Protein AF-A0A7L2UBG6-F1 (afdb_monomer)

Structure (mmCIF, N/CA/C/O backbone):
data_AF-A0A7L2UBG6-F1
#
_entry.id   AF-A0A7L2UBG6-F1
#
loop_
_atom_site.group_PDB
_atom_site.id
_atom_site.type_symbol
_atom_site.label_atom_id
_atom_site.label_alt_id
_atom_site.label_comp_id
_atom_site.label_asym_id
_atom_site.label_entity_id
_atom_site.label_seq_id
_atom_site.pdbx_PDB_ins_code
_atom_site.Cartn_x
_atom_site.Cartn_y
_atom_site.Cartn_z
_atom_site.occupancy
_atom_site.B_iso_or_equiv
_atom_site.auth_seq_id
_atom_site.auth_comp_id
_atom_site.auth_asym_id
_atom_site.auth_atom_id
_atom_site.pdbx_PDB_model_num
ATOM 1 N N . MET A 1 1 ? -64.819 19.715 76.960 1.00 41.53 1 MET A N 1
ATOM 2 C CA . MET A 1 1 ? -65.049 19.051 75.660 1.00 41.53 1 MET A CA 1
ATOM 3 C C . MET A 1 1 ? -64.808 20.061 74.551 1.00 41.53 1 MET A C 1
ATOM 5 O O . MET A 1 1 ? -65.674 20.875 74.266 1.00 41.53 1 MET A O 1
ATOM 9 N N . ARG A 1 2 ? -63.586 20.092 74.018 1.00 41.94 2 ARG A N 1
ATOM 10 C CA . ARG A 1 2 ? -63.195 20.909 72.866 1.00 41.94 2 ARG A CA 1
ATOM 11 C C . ARG A 1 2 ? -62.170 20.093 72.094 1.00 41.94 2 ARG A C 1
ATOM 13 O O . ARG A 1 2 ? -61.032 20.042 72.524 1.00 41.94 2 ARG A O 1
ATOM 20 N N . ASP A 1 3 ? -62.605 19.491 70.995 1.00 39.69 3 ASP A N 1
ATOM 21 C CA . ASP A 1 3 ? -61.743 18.956 69.944 1.00 39.69 3 ASP A CA 1
ATOM 22 C C . ASP A 1 3 ? -62.464 19.179 68.611 1.00 39.69 3 ASP A C 1
ATOM 24 O O . ASP A 1 3 ? -63.389 18.458 68.251 1.00 39.69 3 ASP A O 1
ATOM 28 N N . ASN A 1 4 ? -62.070 20.238 67.904 1.00 41.00 4 ASN A N 1
ATOM 29 C CA . ASN A 1 4 ? -62.380 20.440 66.494 1.00 41.00 4 ASN A CA 1
ATOM 30 C C . ASN A 1 4 ? -61.043 20.357 65.757 1.00 41.00 4 ASN A C 1
ATOM 32 O O . ASN A 1 4 ? -60.275 21.319 65.759 1.00 41.00 4 ASN A O 1
ATOM 36 N N . LYS A 1 5 ? -60.722 19.179 65.212 1.00 41.84 5 LYS A N 1
ATOM 37 C CA . LYS A 1 5 ? -59.504 18.970 64.428 1.00 41.84 5 LYS A CA 1
ATOM 38 C C . LYS A 1 5 ? -59.876 18.947 62.953 1.00 41.84 5 LYS A C 1
ATOM 40 O O . LYS A 1 5 ? -60.478 18.006 62.450 1.00 41.84 5 LYS A O 1
ATOM 45 N N . SER A 1 6 ? -59.509 20.040 62.307 1.00 47.31 6 SER A N 1
ATOM 46 C CA . SER A 1 6 ? -59.709 20.388 60.911 1.00 47.31 6 SER A CA 1
ATOM 47 C C . SER A 1 6 ? -59.310 19.261 59.957 1.00 47.31 6 SER A C 1
ATOM 49 O O . SER A 1 6 ? -58.148 18.856 59.889 1.00 47.31 6 SER A O 1
ATOM 51 N N . THR A 1 7 ? -60.271 18.797 59.167 1.00 48.53 7 THR A N 1
ATOM 52 C CA . THR A 1 7 ? -60.026 18.095 57.909 1.00 48.53 7 THR A CA 1
ATOM 53 C C . THR A 1 7 ? -59.619 19.111 56.847 1.00 48.53 7 THR A C 1
ATOM 55 O O . THR A 1 7 ? -60.447 19.880 56.367 1.00 48.53 7 THR A O 1
ATOM 58 N N . SER A 1 8 ? -58.352 19.096 56.449 1.00 45.66 8 SER A N 1
ATOM 59 C CA . SER A 1 8 ? -57.894 19.720 55.204 1.00 45.66 8 SER A CA 1
ATOM 60 C C . SER A 1 8 ? -56.760 18.877 54.624 1.00 45.66 8 SER A C 1
ATOM 62 O O . SER A 1 8 ? -55.576 19.176 54.786 1.00 45.66 8 SER A O 1
ATOM 64 N N . SER A 1 9 ? -57.137 17.760 53.996 1.00 52.81 9 SER A N 1
ATOM 65 C CA . SER A 1 9 ? -56.239 16.977 53.149 1.00 52.81 9 SER A CA 1
ATOM 66 C C . SER A 1 9 ? -56.090 17.704 51.816 1.00 52.81 9 SER A C 1
ATOM 68 O O . SER A 1 9 ? -56.876 17.501 50.896 1.00 52.81 9 SER A O 1
ATOM 70 N N . SER A 1 10 ? -55.085 18.570 51.732 1.00 54.03 10 SER A N 1
ATOM 71 C CA . SER A 1 10 ? -54.696 19.242 50.492 1.00 54.03 10 SER A CA 1
ATOM 72 C C . SER A 1 10 ? -53.196 19.066 50.291 1.00 54.03 10 SER A C 1
ATOM 74 O O . SER A 1 10 ? -52.416 20.002 50.439 1.00 54.03 10 SER A O 1
ATOM 76 N N . ARG A 1 11 ? -52.758 17.838 49.988 1.00 49.50 11 ARG A N 1
ATOM 77 C CA . ARG A 1 11 ? -51.433 17.621 49.393 1.00 49.50 11 ARG A CA 1
ATOM 78 C C . ARG A 1 11 ? -51.590 17.748 47.883 1.00 49.50 11 ARG A C 1
ATOM 80 O O . ARG A 1 11 ? -51.964 16.793 47.214 1.00 49.50 11 ARG A O 1
ATOM 87 N N . ALA A 1 12 ? -51.352 18.953 47.375 1.00 50.31 12 ALA A N 1
ATOM 88 C CA . ALA A 1 12 ? -51.225 19.203 45.949 1.00 50.31 12 ALA A CA 1
ATOM 89 C C . ALA A 1 12 ? -50.076 18.344 45.396 1.00 50.31 12 ALA A C 1
ATOM 91 O O . ALA A 1 12 ? -48.918 18.532 45.766 1.00 50.31 12 ALA A O 1
ATOM 92 N N . SER A 1 13 ? -50.393 17.375 44.540 1.00 51.59 13 SER A N 1
ATOM 93 C CA . SER A 1 13 ? -49.392 16.691 43.729 1.00 51.59 13 SER A CA 1
ATOM 94 C C . SER A 1 13 ? -49.018 17.614 42.574 1.00 51.59 13 SER A C 1
ATOM 96 O O . SER A 1 13 ? -49.783 17.761 41.620 1.00 51.59 13 SER A O 1
ATOM 98 N N . SER A 1 14 ? -47.864 18.267 42.664 1.00 52.56 14 SER A N 1
ATOM 99 C CA . SER A 1 14 ? -47.286 18.991 41.533 1.00 52.56 14 SER A CA 1
ATOM 100 C C . SER A 1 14 ? -47.080 18.009 40.371 1.00 52.56 14 SER A C 1
ATOM 102 O O . SER 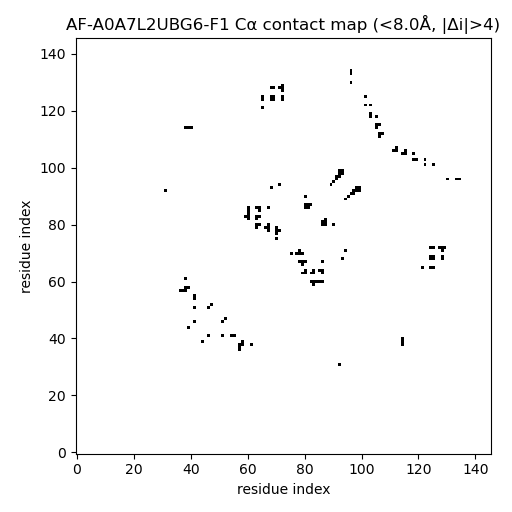A 1 14 ? -46.507 16.939 40.602 1.00 52.56 14 SER A O 1
ATOM 104 N N . PRO A 1 15 ? -47.509 18.316 39.134 1.00 47.28 15 PRO A N 1
ATOM 105 C CA . PRO A 1 15 ? -47.163 17.482 37.995 1.00 47.28 15 PRO A CA 1
ATOM 106 C C . PRO A 1 15 ? -45.645 17.544 37.802 1.00 47.28 15 PRO A C 1
ATOM 108 O O . PRO A 1 15 ? -45.078 18.606 37.550 1.00 47.28 15 PRO A O 1
ATOM 111 N N . VAL A 1 16 ? -44.976 16.401 37.949 1.00 52.69 16 VAL A N 1
ATOM 112 C CA . VAL A 1 16 ? -43.579 16.251 37.544 1.00 52.69 16 VAL A CA 1
ATOM 113 C C . VAL A 1 16 ? -43.559 16.354 36.021 1.00 52.69 16 VAL A C 1
ATOM 115 O O . VAL A 1 16 ? -43.944 15.416 35.325 1.00 52.69 16 VAL A O 1
ATOM 118 N N . GLN A 1 17 ? -43.146 17.505 35.494 1.00 50.03 17 GLN A N 1
ATOM 119 C CA . GLN A 1 17 ? -42.803 17.635 34.083 1.00 50.03 17 GLN A CA 1
ATOM 120 C C . GLN A 1 17 ? -41.519 16.836 33.841 1.00 50.03 17 GLN A C 1
ATOM 122 O O . GLN A 1 17 ? -40.413 17.298 34.117 1.00 50.03 17 GLN A O 1
ATOM 127 N N . LEU A 1 18 ? -41.671 15.597 33.369 1.00 50.12 18 LEU A N 1
ATOM 128 C CA . LEU A 1 18 ? -40.570 14.831 32.802 1.00 50.12 18 LEU A CA 1
ATOM 129 C C . LEU A 1 18 ? -40.253 15.443 31.430 1.00 50.12 18 LEU A C 1
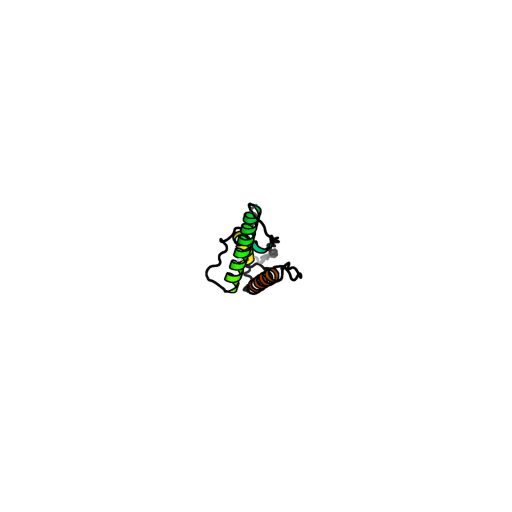ATOM 131 O O . LEU A 1 18 ? -40.799 15.030 30.408 1.00 50.12 18 LEU A O 1
ATOM 135 N N . GLU A 1 19 ? -39.384 16.450 31.393 1.00 54.12 19 GLU A N 1
ATOM 136 C CA . GLU A 1 19 ? -38.732 16.822 30.141 1.00 54.12 19 GLU A CA 1
ATOM 137 C C . GLU A 1 19 ? -37.754 15.704 29.773 1.00 54.12 19 GLU A C 1
ATOM 139 O O . GLU A 1 19 ? -36.604 15.663 30.220 1.00 54.12 19 GLU A O 1
ATOM 144 N N . ALA A 1 20 ? -38.229 14.750 28.973 1.00 58.41 20 ALA A N 1
ATOM 145 C CA . ALA A 1 20 ? -37.369 13.803 28.289 1.00 58.41 20 ALA A CA 1
ATOM 146 C C . ALA A 1 20 ? -36.514 14.589 27.286 1.00 58.41 20 ALA A C 1
ATOM 148 O O . ALA A 1 20 ? -36.884 14.789 26.133 1.00 58.41 20 ALA A O 1
ATOM 149 N N . THR A 1 21 ? -35.359 15.067 27.740 1.00 58.91 21 THR A N 1
ATOM 150 C CA . THR A 1 21 ? -34.324 15.582 26.850 1.00 58.91 21 THR A CA 1
ATOM 151 C C . THR A 1 21 ? -33.779 14.385 26.082 1.00 58.91 21 THR A C 1
ATOM 153 O O . THR A 1 21 ? -32.917 13.651 26.574 1.00 58.91 21 THR A O 1
ATOM 156 N N . GLU A 1 22 ? -34.314 14.140 24.885 1.00 64.06 22 GLU A N 1
ATOM 157 C CA . GLU A 1 22 ? -33.744 13.167 23.961 1.00 64.06 22 GLU A CA 1
ATOM 158 C C . GLU A 1 22 ? -32.296 13.575 23.671 1.00 64.06 22 GLU A C 1
ATOM 160 O O . GLU A 1 22 ? -32.008 14.503 22.913 1.00 64.06 22 GLU A O 1
ATOM 165 N N . LYS A 1 23 ? -31.346 12.903 24.329 1.00 66.69 23 LYS A N 1
ATOM 166 C CA . LYS A 1 23 ? -29.924 13.077 24.045 1.00 66.69 23 LYS A CA 1
ATOM 167 C C . LYS A 1 23 ? -29.675 12.555 22.635 1.00 66.69 23 LYS A C 1
ATOM 169 O O . LYS A 1 23 ? -29.521 11.348 22.438 1.00 66.69 23 LYS A O 1
ATOM 174 N N . LEU A 1 24 ? -29.620 13.465 21.664 1.00 71.75 24 LEU A N 1
ATOM 175 C CA . LEU A 1 24 ? -29.213 13.160 20.297 1.00 71.75 24 LEU A CA 1
ATOM 176 C C . LEU A 1 24 ? -27.868 12.424 20.336 1.00 71.75 24 LEU A C 1
ATOM 178 O O . LEU A 1 24 ? -26.856 12.952 20.806 1.00 71.75 24 LEU A O 1
ATOM 182 N N . LYS A 1 25 ? -27.855 11.173 19.865 1.00 78.31 25 LYS A N 1
ATOM 183 C CA . LYS A 1 25 ? -26.621 10.394 19.738 1.00 78.31 25 LYS A CA 1
ATOM 184 C C . LYS A 1 25 ? -25.741 11.043 18.676 1.00 78.31 25 LYS A C 1
ATOM 186 O O . LYS A 1 25 ? -26.017 10.938 17.485 1.00 78.31 25 LYS A O 1
ATOM 191 N N . GLN A 1 26 ? -24.656 11.677 19.106 1.00 79.44 26 GLN A N 1
ATOM 192 C CA . GLN A 1 26 ? -23.650 12.202 18.192 1.00 79.44 26 GLN A CA 1
ATOM 193 C C . GLN A 1 26 ? -22.794 11.052 17.646 1.00 79.44 26 GLN A C 1
ATOM 195 O O . GLN A 1 26 ? -22.114 10.356 18.401 1.00 79.44 26 GLN A O 1
ATOM 200 N N . VAL A 1 27 ? -22.806 10.866 16.327 1.00 83.38 27 VAL A N 1
ATOM 201 C CA . VAL A 1 27 ? -21.939 9.910 15.626 1.00 83.38 27 VAL A CA 1
ATOM 202 C C . VAL A 1 27 ? -20.783 10.677 14.988 1.00 83.38 27 VAL A C 1
ATOM 204 O O . VAL A 1 27 ? -21.001 11.669 14.298 1.00 83.38 27 VAL A O 1
ATOM 207 N N . LYS A 1 28 ? -19.546 10.224 15.218 1.00 84.12 28 LYS A N 1
ATOM 208 C CA . LYS A 1 28 ? -18.347 10.732 14.536 1.00 84.12 28 LYS A CA 1
ATOM 209 C C . LYS A 1 28 ? -17.822 9.660 13.588 1.00 84.12 28 LYS A C 1
ATOM 211 O O . LYS A 1 28 ? -17.592 8.531 14.012 1.00 84.12 28 LYS A O 1
ATOM 216 N N . THR A 1 29 ? -17.607 10.020 12.329 1.00 85.50 29 THR A N 1
ATOM 217 C CA . THR A 1 29 ? -17.059 9.136 11.291 1.00 85.50 29 THR A CA 1
ATOM 218 C C . THR A 1 29 ? -15.818 9.760 10.668 1.00 85.50 29 THR A C 1
ATOM 220 O O . THR A 1 29 ? -15.757 10.978 10.511 1.00 85.50 29 THR A O 1
ATOM 223 N N . ARG A 1 30 ? -14.842 8.932 10.278 1.00 87.25 30 ARG A N 1
ATOM 224 C CA . ARG A 1 30 ? -13.654 9.368 9.533 1.00 87.25 30 ARG A CA 1
ATOM 225 C C . ARG A 1 30 ? -13.623 8.676 8.175 1.00 87.25 30 ARG A C 1
ATOM 227 O O . ARG A 1 30 ? -13.617 7.451 8.120 1.00 87.25 30 ARG A O 1
ATOM 234 N N . LEU A 1 31 ? -13.579 9.467 7.108 1.00 91.88 31 LEU A N 1
ATOM 235 C CA . LEU A 1 31 ? -13.282 9.005 5.755 1.00 91.88 31 LEU A CA 1
ATOM 236 C C . LEU A 1 31 ? -11.851 9.425 5.420 1.00 91.88 31 LEU A C 1
ATOM 238 O O . LEU A 1 31 ? -11.488 10.579 5.631 1.00 91.88 31 LEU A O 1
ATOM 242 N N . GLN A 1 32 ? -11.043 8.492 4.926 1.00 92.38 32 GLN A N 1
ATOM 243 C CA . GLN A 1 32 ? -9.724 8.794 4.383 1.00 92.38 32 GLN A CA 1
ATOM 244 C C . GLN A 1 32 ? -9.719 8.440 2.903 1.00 92.38 32 GLN A C 1
ATOM 246 O O . GLN A 1 32 ? -9.988 7.296 2.543 1.00 92.38 32 GLN A O 1
ATOM 251 N N . LEU A 1 33 ? -9.424 9.436 2.075 1.00 94.69 33 LEU A N 1
ATOM 252 C CA . LEU A 1 33 ? -9.175 9.277 0.650 1.00 94.69 33 LEU A CA 1
ATOM 253 C C . LEU A 1 33 ? -7.673 9.435 0.452 1.00 94.69 33 LEU A C 1
ATOM 255 O O . LEU A 1 33 ? -7.099 10.435 0.882 1.00 94.69 33 LEU A O 1
ATOM 259 N N . VAL A 1 34 ? -7.041 8.412 -0.107 1.00 94.50 34 VAL A N 1
ATOM 260 C CA . VAL A 1 34 ? -5.588 8.332 -0.241 1.00 94.50 34 VAL A CA 1
ATOM 261 C C . VAL A 1 34 ? -5.286 8.059 -1.700 1.00 94.50 34 VAL A C 1
ATOM 263 O O . VAL A 1 34 ? -5.778 7.071 -2.240 1.00 94.50 34 VAL A O 1
ATOM 266 N N . ASP A 1 35 ? -4.488 8.931 -2.302 1.00 95.31 35 ASP A N 1
ATOM 267 C CA . ASP A 1 35 ? -3.895 8.696 -3.612 1.00 95.31 35 ASP A CA 1
ATOM 268 C C . ASP A 1 35 ? -2.490 8.114 -3.431 1.00 95.31 35 ASP A C 1
ATOM 270 O O . ASP A 1 35 ? -1.756 8.515 -2.520 1.00 95.31 35 ASP A O 1
ATOM 274 N N . LEU A 1 36 ? -2.144 7.127 -4.251 1.00 94.62 36 LEU A N 1
ATOM 275 C CA . LEU A 1 36 ? -0.876 6.410 -4.173 1.00 94.62 36 LEU A CA 1
ATOM 276 C C . LEU A 1 36 ? -0.128 6.567 -5.492 1.00 94.62 36 LEU A C 1
ATOM 278 O O . LEU A 1 36 ? -0.716 6.483 -6.565 1.00 94.62 36 LEU A O 1
ATOM 282 N N . ALA A 1 37 ? 1.188 6.745 -5.396 1.00 93.25 37 ALA A N 1
ATOM 283 C CA . ALA A 1 37 ? 2.063 6.710 -6.559 1.00 93.25 37 ALA A CA 1
ATOM 284 C C . ALA A 1 37 ? 2.065 5.317 -7.218 1.00 93.25 37 ALA A C 1
ATOM 286 O O . ALA A 1 37 ? 1.613 4.329 -6.629 1.00 93.25 37 ALA A O 1
ATOM 287 N N . GLY A 1 38 ? 2.587 5.252 -8.441 1.00 91.12 38 GLY A N 1
ATOM 288 C CA . GLY A 1 38 ? 2.647 4.018 -9.213 1.00 91.12 38 GLY A CA 1
ATOM 289 C C . GLY A 1 38 ? 3.559 2.953 -8.591 1.00 91.12 38 GLY A C 1
ATOM 290 O O . GLY A 1 38 ? 4.490 3.247 -7.840 1.00 91.12 38 GLY A O 1
ATOM 291 N N . SER A 1 39 ? 3.234 1.689 -8.871 1.00 90.75 39 SER A N 1
ATOM 292 C CA . SER A 1 39 ? 3.967 0.507 -8.403 1.00 90.75 39 SER A CA 1
ATOM 293 C C . SER A 1 39 ? 4.893 -0.070 -9.476 1.00 90.75 39 SER A C 1
ATOM 295 O O . SER A 1 39 ? 5.134 -1.278 -9.501 1.00 90.75 39 SER A O 1
ATOM 297 N N . GLU A 1 40 ? 5.325 0.750 -10.433 1.00 84.69 40 GLU A N 1
ATOM 298 C CA . GLU A 1 40 ? 6.123 0.304 -11.566 1.00 84.69 40 GLU A CA 1
ATOM 299 C C .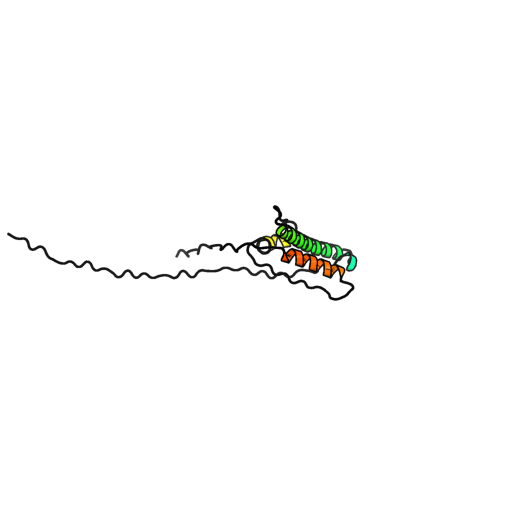 GLU A 1 40 ? 7.468 -0.293 -11.138 1.00 84.69 40 GLU A C 1
ATOM 301 O O . GLU A 1 40 ? 8.147 0.157 -10.205 1.00 84.69 40 GLU A O 1
ATOM 306 N N . CYS A 1 41 ? 7.877 -1.333 -11.863 1.00 82.38 41 CYS A N 1
ATOM 307 C CA . CYS A 1 41 ? 9.152 -1.979 -11.627 1.00 82.38 41 CYS A CA 1
ATOM 308 C C . CYS A 1 41 ? 10.295 -1.114 -12.169 1.00 82.38 41 CYS A C 1
ATOM 310 O O . CYS A 1 41 ? 10.321 -0.749 -13.344 1.00 82.38 41 CYS A O 1
ATOM 312 N N . VAL A 1 42 ? 11.299 -0.873 -11.326 1.00 81.81 42 VAL A N 1
ATOM 313 C CA . VAL A 1 42 ? 12.529 -0.148 -11.683 1.00 81.81 42 VAL A CA 1
ATOM 314 C C . VAL A 1 42 ? 13.209 -0.734 -12.926 1.00 81.81 42 VAL A C 1
ATOM 316 O O . VAL A 1 42 ? 13.703 0.007 -13.772 1.00 81.81 42 VAL A O 1
ATOM 319 N N . GLY A 1 43 ? 13.229 -2.066 -13.051 1.00 78.50 43 GLY A N 1
ATOM 320 C CA . GLY A 1 43 ? 13.853 -2.740 -14.191 1.00 78.50 43 GLY A CA 1
ATOM 321 C C . GLY A 1 43 ? 13.144 -2.473 -15.521 1.00 78.50 43 GLY A C 1
ATOM 322 O O . GLY A 1 43 ? 13.779 -2.535 -16.567 1.00 78.50 43 GLY A O 1
ATOM 323 N N . MET A 1 44 ? 11.851 -2.142 -15.477 1.00 77.38 44 MET A N 1
ATOM 324 C CA . MET A 1 44 ? 11.025 -1.865 -16.655 1.00 77.38 44 MET A CA 1
ATOM 325 C C . MET A 1 44 ? 10.970 -0.370 -16.985 1.00 77.38 44 MET A C 1
ATOM 327 O O . MET A 1 44 ? 10.771 -0.006 -18.141 1.00 77.38 44 MET A O 1
ATOM 331 N N . SER A 1 45 ? 11.168 0.505 -15.994 1.00 78.88 45 SER A N 1
ATOM 332 C CA . SER A 1 45 ? 11.113 1.958 -16.191 1.00 78.88 45 SER A CA 1
ATOM 333 C C . SER A 1 45 ? 12.420 2.567 -16.706 1.00 78.88 45 SER A C 1
ATOM 335 O O . SER A 1 45 ? 12.404 3.683 -17.221 1.00 78.88 45 SER A O 1
ATOM 337 N N . GLY A 1 46 ? 13.554 1.867 -16.574 1.00 82.56 46 GLY A N 1
ATOM 338 C CA . GLY A 1 46 ? 14.859 2.351 -17.049 1.00 82.56 46 GLY A CA 1
ATOM 339 C C . GLY A 1 46 ? 15.372 3.597 -16.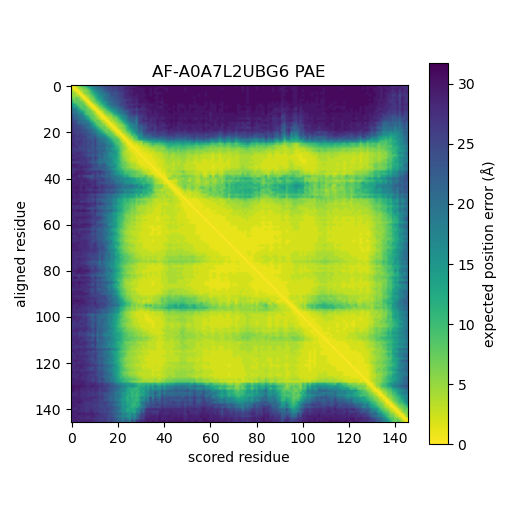313 1.00 82.56 46 GLY A C 1
ATOM 340 O O . GLY A 1 46 ? 16.294 4.263 -16.784 1.00 82.56 46 GLY A O 1
ATOM 341 N N . VAL A 1 47 ? 14.777 3.931 -15.164 1.00 86.50 47 VAL A N 1
ATOM 342 C CA . VAL A 1 47 ? 15.136 5.113 -14.371 1.00 86.50 47 VAL A CA 1
ATOM 343 C C . VAL A 1 47 ? 16.524 4.968 -13.750 1.00 86.50 47 VAL A C 1
ATOM 345 O O . VAL A 1 47 ? 16.913 3.902 -13.272 1.00 86.50 47 VAL A O 1
ATOM 348 N N . THR A 1 48 ? 17.277 6.066 -13.707 1.00 90.12 48 THR A N 1
ATOM 349 C CA . THR A 1 48 ? 18.637 6.106 -13.147 1.00 90.12 48 THR A CA 1
ATOM 350 C C . THR A 1 48 ? 18.812 7.282 -12.181 1.00 90.12 48 THR A C 1
ATOM 352 O O . THR A 1 48 ? 17.941 8.145 -12.045 1.00 90.12 48 THR A O 1
ATOM 355 N N . GLY A 1 49 ? 19.925 7.295 -11.442 1.00 92.38 49 GLY A N 1
ATOM 356 C CA . GLY A 1 49 ? 20.307 8.412 -10.573 1.00 92.38 49 GLY A CA 1
ATOM 357 C C . GLY A 1 49 ? 19.268 8.756 -9.496 1.00 92.38 49 GLY A C 1
ATOM 358 O O . GLY A 1 49 ? 18.831 7.898 -8.728 1.00 92.38 49 GLY A O 1
ATOM 359 N N . ALA A 1 50 ? 18.885 10.031 -9.412 1.00 91.56 50 ALA A N 1
ATOM 360 C CA . ALA A 1 50 ? 17.931 10.513 -8.412 1.00 91.56 50 ALA A CA 1
ATOM 361 C C . ALA A 1 50 ? 16.523 9.913 -8.587 1.00 91.56 50 ALA A C 1
ATOM 363 O O . ALA A 1 50 ? 15.895 9.549 -7.593 1.00 91.56 50 ALA A O 1
ATOM 364 N N . ALA A 1 51 ? 16.070 9.729 -9.831 1.00 88.25 51 ALA A N 1
ATOM 365 C CA . ALA A 1 51 ? 14.763 9.146 -10.136 1.00 88.25 51 ALA A CA 1
ATOM 366 C C . ALA A 1 51 ? 14.680 7.671 -9.711 1.00 88.25 51 ALA A C 1
ATOM 368 O O . ALA A 1 51 ? 13.661 7.219 -9.191 1.00 88.25 51 ALA A O 1
ATOM 369 N N . LEU A 1 52 ? 15.782 6.925 -9.848 1.00 91.44 52 LEU A N 1
ATOM 370 C CA . LEU A 1 52 ? 15.892 5.561 -9.324 1.00 91.44 52 LEU A CA 1
ATOM 371 C C . LEU A 1 52 ? 15.700 5.525 -7.805 1.00 91.44 52 LEU A C 1
ATOM 373 O O . LEU A 1 52 ? 14.953 4.696 -7.279 1.00 91.44 52 LEU A O 1
ATOM 377 N N . ARG A 1 53 ? 16.356 6.446 -7.093 1.00 91.19 53 ARG A N 1
ATOM 378 C CA . ARG A 1 53 ? 16.232 6.563 -5.639 1.00 91.19 53 ARG A CA 1
ATOM 379 C C . ARG A 1 53 ? 14.796 6.892 -5.231 1.00 91.19 53 ARG A C 1
ATOM 381 O O . ARG A 1 53 ? 14.276 6.242 -4.328 1.00 91.19 53 ARG A O 1
ATOM 388 N N . GLU A 1 54 ? 14.152 7.844 -5.894 1.00 91.81 54 GLU A N 1
ATOM 389 C CA . GLU A 1 54 ? 12.743 8.177 -5.660 1.00 91.81 54 GLU A CA 1
ATOM 390 C C . GLU A 1 54 ? 11.819 6.974 -5.895 1.00 91.81 54 GLU A C 1
ATOM 392 O O . GLU A 1 54 ? 11.089 6.578 -4.984 1.00 91.81 54 GLU A O 1
ATOM 397 N N . THR A 1 55 ? 11.938 6.320 -7.053 1.00 91.81 55 THR A N 1
ATOM 398 C CA . THR A 1 55 ? 11.151 5.127 -7.411 1.00 91.81 55 THR A CA 1
ATOM 399 C C . THR A 1 55 ? 11.325 4.017 -6.372 1.00 91.81 55 THR A C 1
ATOM 401 O O . THR A 1 55 ? 10.361 3.375 -5.954 1.00 91.81 55 THR A O 1
ATOM 404 N N . SER A 1 56 ? 12.550 3.819 -5.868 1.00 91.75 56 SER A N 1
ATOM 405 C CA . SER A 1 56 ? 12.811 2.847 -4.800 1.00 91.75 56 SER A CA 1
ATOM 406 C C . SER A 1 56 ? 12.070 3.176 -3.499 1.00 91.75 56 SER A C 1
ATOM 408 O O . SER A 1 56 ? 11.580 2.269 -2.823 1.00 91.75 56 SER A O 1
ATOM 410 N N . PHE A 1 57 ? 11.946 4.459 -3.141 1.00 93.81 57 PHE A N 1
ATOM 411 C CA . PHE A 1 57 ? 11.223 4.879 -1.942 1.00 93.81 57 PHE A CA 1
ATOM 412 C C . PHE A 1 57 ? 9.710 4.742 -2.111 1.00 93.81 57 PHE A C 1
ATOM 414 O O . PHE A 1 57 ? 9.046 4.303 -1.166 1.00 93.81 57 PHE A O 1
ATOM 421 N N . ILE A 1 58 ? 9.186 5.051 -3.302 1.00 94.62 58 ILE A N 1
ATOM 422 C CA . ILE A 1 58 ? 7.787 4.801 -3.665 1.00 94.62 58 ILE A CA 1
ATOM 423 C C . ILE A 1 58 ? 7.477 3.314 -3.472 1.00 94.62 58 ILE A C 1
ATOM 425 O O . ILE A 1 58 ? 6.666 2.958 -2.611 1.00 94.62 58 ILE A O 1
ATOM 429 N N . ASN A 1 59 ? 8.224 2.443 -4.152 1.00 93.69 59 ASN A N 1
ATOM 430 C CA . ASN A 1 59 ? 8.030 0.997 -4.081 1.00 93.69 59 ASN A CA 1
ATOM 431 C C . ASN A 1 59 ? 8.228 0.437 -2.670 1.00 93.69 59 ASN A C 1
ATOM 433 O O . ASN A 1 59 ? 7.483 -0.442 -2.247 1.00 93.69 59 ASN A O 1
ATOM 437 N N . ARG A 1 60 ? 9.160 0.980 -1.880 1.00 95.19 60 ARG A N 1
ATOM 438 C CA . ARG A 1 60 ? 9.324 0.580 -0.475 1.00 95.19 60 ARG A CA 1
ATOM 439 C C . ARG A 1 60 ? 8.055 0.827 0.344 1.00 95.19 60 ARG A C 1
ATOM 441 O O . ARG A 1 60 ? 7.693 -0.010 1.168 1.00 95.19 60 ARG A O 1
ATOM 448 N N . SER A 1 61 ? 7.393 1.967 0.150 1.00 96.56 61 SER A N 1
ATOM 449 C CA . SER A 1 61 ? 6.161 2.286 0.880 1.00 96.56 61 SER A CA 1
ATOM 450 C C . SER A 1 61 ? 4.979 1.406 0.454 1.00 96.56 61 SER A C 1
ATOM 452 O O . SER A 1 61 ? 4.232 0.938 1.316 1.00 96.56 61 SER A O 1
ATOM 454 N N . LEU A 1 62 ? 4.862 1.103 -0.843 1.00 95.88 62 LEU A N 1
ATOM 455 C CA . LEU A 1 62 ? 3.824 0.227 -1.394 1.00 95.88 62 LEU A CA 1
ATOM 456 C C . LEU A 1 62 ? 4.026 -1.237 -0.980 1.00 95.88 62 LEU A C 1
ATOM 458 O O . LEU A 1 62 ? 3.072 -1.907 -0.585 1.00 95.88 62 LEU A O 1
ATOM 462 N N . SER A 1 63 ? 5.270 -1.718 -0.970 1.00 95.31 63 SER A N 1
ATOM 463 C CA . SER A 1 63 ? 5.614 -3.052 -0.464 1.00 95.31 63 SER A CA 1
ATOM 464 C C . SER A 1 63 ? 5.303 -3.186 1.024 1.00 95.31 63 SER A C 1
ATOM 466 O O . SER A 1 63 ? 4.651 -4.145 1.424 1.00 95.31 63 SER A O 1
ATOM 468 N N . ALA A 1 64 ? 5.657 -2.189 1.844 1.00 97.25 64 ALA A N 1
ATOM 469 C CA . ALA A 1 64 ? 5.300 -2.195 3.264 1.00 97.25 64 ALA A CA 1
ATOM 470 C C . ALA A 1 64 ? 3.775 -2.243 3.478 1.00 97.25 64 ALA A C 1
ATOM 472 O O . ALA A 1 64 ? 3.297 -2.934 4.379 1.00 97.25 64 ALA A O 1
ATOM 473 N N . LEU A 1 65 ? 2.999 -1.537 2.648 1.00 96.25 65 LEU A N 1
ATOM 474 C CA . LEU A 1 65 ? 1.536 -1.606 2.673 1.00 96.25 65 LEU A CA 1
ATOM 475 C C . LEU A 1 65 ? 1.031 -3.017 2.350 1.00 96.25 65 LEU A C 1
ATOM 477 O O . LEU A 1 65 ? 0.149 -3.533 3.038 1.00 96.25 65 LEU A O 1
ATOM 481 N N . ALA A 1 66 ? 1.617 -3.655 1.342 1.00 95.31 66 ALA A N 1
ATOM 482 C CA . ALA A 1 66 ? 1.293 -5.021 0.961 1.00 95.31 66 ALA A CA 1
ATOM 483 C C . ALA A 1 66 ? 1.622 -6.038 2.069 1.00 95.31 66 ALA A C 1
ATOM 485 O O . ALA A 1 66 ? 0.835 -6.957 2.314 1.00 95.31 66 ALA A O 1
ATOM 486 N N . ASP A 1 67 ? 2.745 -5.852 2.765 1.00 96.56 67 ASP A N 1
ATOM 487 C CA . ASP A 1 67 ? 3.161 -6.684 3.899 1.00 96.56 67 ASP A CA 1
ATOM 488 C C . ASP A 1 67 ? 2.210 -6.544 5.087 1.00 96.56 67 ASP A C 1
ATOM 490 O O . ASP A 1 67 ? 1.850 -7.537 5.716 1.00 96.56 67 ASP A O 1
ATOM 494 N N . VAL A 1 68 ? 1.757 -5.321 5.379 1.00 96.44 68 VAL A N 1
ATOM 495 C CA . VAL A 1 68 ? 0.752 -5.063 6.418 1.00 96.44 68 VAL A CA 1
ATOM 496 C C . VAL A 1 68 ? -0.561 -5.772 6.094 1.00 96.44 68 VAL A C 1
ATOM 498 O O . VAL A 1 68 ? -1.096 -6.471 6.951 1.00 96.44 68 VAL A O 1
ATOM 501 N N . LEU A 1 69 ? -1.068 -5.638 4.865 1.00 94.69 69 LEU A N 1
ATOM 502 C CA . LEU A 1 69 ? -2.305 -6.306 4.448 1.00 94.69 69 LEU A CA 1
ATOM 503 C C . LEU A 1 69 ? -2.178 -7.831 4.518 1.00 94.69 69 LEU A C 1
ATOM 505 O O . LEU A 1 69 ? -3.076 -8.487 5.038 1.00 94.69 69 LEU A O 1
ATOM 509 N N . GLY A 1 70 ? -1.052 -8.384 4.054 1.00 94.62 70 GLY A N 1
ATOM 510 C CA . GLY A 1 70 ? -0.769 -9.817 4.146 1.00 94.62 70 GLY A CA 1
ATOM 511 C C . GLY A 1 70 ? -0.710 -10.308 5.593 1.00 94.62 70 GLY A C 1
ATOM 512 O O . GLY A 1 70 ? -1.378 -11.276 5.941 1.00 94.62 70 GLY A O 1
ATOM 513 N N . ALA A 1 71 ? 0.004 -9.596 6.469 1.00 95.38 71 ALA A N 1
ATOM 514 C CA . ALA A 1 71 ? 0.095 -9.949 7.883 1.00 95.38 71 ALA A CA 1
ATOM 515 C C . ALA A 1 71 ? -1.273 -9.942 8.586 1.00 95.38 71 ALA A C 1
ATOM 517 O O . ALA A 1 71 ? -1.523 -10.798 9.432 1.00 95.38 71 ALA A O 1
ATOM 518 N N . ILE A 1 72 ? -2.164 -9.010 8.228 1.00 93.06 72 ILE A N 1
ATOM 519 C CA . ILE A 1 72 ? -3.531 -8.968 8.765 1.00 93.06 72 ILE A CA 1
ATOM 520 C C . ILE A 1 72 ? -4.373 -10.121 8.210 1.00 93.06 72 ILE A C 1
ATOM 522 O O . ILE A 1 72 ? -5.068 -10.782 8.978 1.00 93.06 72 ILE A O 1
ATOM 526 N N . ALA A 1 73 ? -4.313 -10.371 6.899 1.00 91.25 73 ALA A N 1
ATOM 527 C CA . ALA A 1 73 ? -5.044 -11.464 6.256 1.00 91.25 73 ALA A CA 1
ATOM 528 C C . ALA A 1 73 ? -4.667 -12.833 6.850 1.00 91.25 73 ALA A C 1
ATOM 530 O O . ALA A 1 73 ? -5.533 -13.669 7.089 1.00 91.25 73 ALA A O 1
ATOM 531 N N . GLU A 1 74 ? -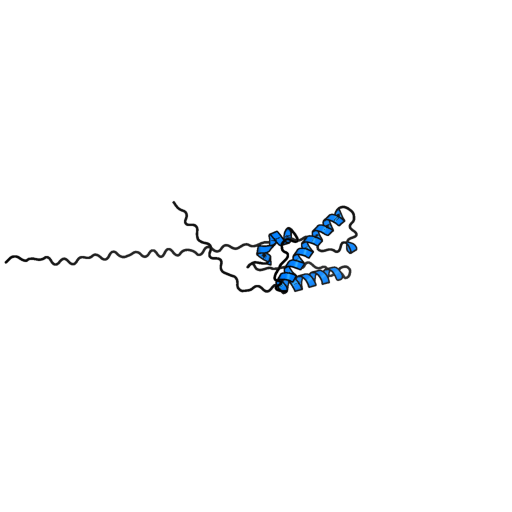3.385 -13.024 7.159 1.00 93.06 74 GLU A N 1
ATOM 532 C CA . GLU A 1 74 ? -2.844 -14.223 7.806 1.00 93.06 74 GLU A CA 1
ATOM 533 C C . GLU A 1 74 ? -3.005 -14.233 9.338 1.00 93.06 74 GLU A C 1
ATOM 535 O O . GLU A 1 74 ? -2.573 -15.180 9.990 1.00 93.06 74 GLU A O 1
ATOM 540 N N . GLN A 1 75 ? -3.602 -13.193 9.930 1.00 91.75 75 GLN A N 1
ATOM 541 C CA . GLN A 1 75 ? -3.799 -13.054 11.380 1.00 91.75 75 GLN A CA 1
ATOM 542 C C . GLN A 1 75 ? -2.498 -13.199 12.192 1.00 91.75 75 GLN A C 1
ATOM 544 O O . GLN A 1 75 ? -2.480 -13.770 13.285 1.00 91.75 75 GLN A O 1
ATOM 549 N N . ARG A 1 76 ? -1.387 -12.668 11.666 1.00 93.94 76 ARG A N 1
ATOM 550 C CA . ARG A 1 76 ? -0.094 -12.689 12.361 1.00 93.94 76 ARG A CA 1
ATOM 551 C C . ARG A 1 76 ? -0.171 -11.895 13.666 1.00 93.94 76 ARG A C 1
ATOM 553 O O . ARG A 1 76 ? -0.806 -10.844 13.734 1.00 93.94 76 ARG A O 1
ATOM 560 N N . SER A 1 77 ? 0.557 -12.355 14.684 1.00 94.50 77 SER A N 1
ATOM 561 C CA . SER A 1 77 ? 0.638 -11.680 15.989 1.00 94.50 77 SER A CA 1
ATOM 562 C C . SER A 1 77 ? 1.230 -10.270 15.897 1.00 94.50 77 SER A C 1
ATOM 564 O O . SER A 1 77 ? 0.792 -9.361 16.599 1.00 94.50 77 SER A O 1
ATOM 566 N N . HIS A 1 78 ? 2.212 -10.077 15.016 1.00 96.38 78 HIS A N 1
ATOM 567 C CA . HIS A 1 78 ? 2.841 -8.790 14.755 1.00 96.38 78 HIS A CA 1
ATOM 568 C C . HIS A 1 78 ? 2.545 -8.321 13.328 1.00 96.38 78 HIS A C 1
ATOM 570 O O . HIS A 1 78 ? 2.895 -8.992 12.355 1.00 96.38 78 HIS A O 1
ATOM 576 N N . VAL A 1 79 ? 1.961 -7.126 13.211 1.00 96.69 79 VAL A N 1
ATOM 577 C CA . VAL A 1 79 ? 1.715 -6.451 11.932 1.00 96.69 79 VAL A CA 1
ATOM 578 C C . VAL A 1 79 ? 2.682 -5.266 11.789 1.00 96.69 79 VAL A C 1
ATOM 580 O O . VAL A 1 79 ? 2.697 -4.384 12.652 1.00 96.69 79 VAL A O 1
ATOM 583 N N . PRO A 1 80 ? 3.490 -5.198 10.715 1.00 97.25 80 PRO A N 1
ATOM 584 C CA . PRO A 1 80 ? 4.621 -4.275 10.619 1.00 97.25 80 PRO A CA 1
ATOM 585 C C . PRO A 1 80 ? 4.232 -2.854 10.163 1.00 97.25 80 PRO A C 1
ATOM 587 O O . PRO A 1 80 ? 4.812 -2.305 9.226 1.00 97.25 80 PRO A O 1
ATOM 590 N N . TYR A 1 81 ? 3.287 -2.200 10.848 1.00 97.38 81 TYR A N 1
ATOM 591 C CA . TYR A 1 81 ? 2.826 -0.845 10.491 1.00 97.38 81 TYR A CA 1
ATOM 592 C C . TYR A 1 81 ? 3.947 0.205 10.457 1.00 97.38 81 TYR A C 1
ATOM 594 O O . TYR A 1 81 ? 3.832 1.212 9.763 1.00 97.38 81 TYR A O 1
ATOM 602 N N . ARG A 1 82 ? 5.053 -0.021 11.174 1.00 97.31 82 ARG A N 1
ATOM 603 C CA . ARG A 1 82 ? 6.173 0.926 11.287 1.00 97.31 82 ARG A CA 1
ATOM 604 C C . ARG A 1 82 ? 7.198 0.843 10.152 1.00 97.31 82 ARG A C 1
ATOM 606 O O . ARG A 1 82 ? 8.105 1.671 10.113 1.00 97.31 82 ARG A O 1
ATOM 613 N N . ASN A 1 83 ? 7.057 -0.097 9.216 1.00 96.94 83 ASN A N 1
ATOM 614 C CA . ASN A 1 83 ? 8.022 -0.272 8.123 1.00 96.94 83 ASN A CA 1
ATOM 615 C C . ASN A 1 83 ? 8.007 0.878 7.099 1.00 96.94 83 ASN A C 1
ATOM 617 O O . ASN A 1 83 ? 8.969 1.048 6.344 1.00 96.94 83 ASN A O 1
ATOM 621 N N . SER A 1 84 ? 6.954 1.702 7.092 1.00 97.50 84 SER A N 1
ATOM 622 C CA . SER A 1 84 ? 6.888 2.940 6.316 1.00 97.50 84 SER A CA 1
ATOM 623 C C . SER A 1 84 ? 6.059 4.014 7.029 1.00 97.50 84 SER A C 1
ATOM 625 O O . SER A 1 84 ? 5.212 3.715 7.873 1.00 97.50 84 SER A O 1
ATOM 627 N N . LYS A 1 85 ? 6.262 5.286 6.658 1.00 96.44 85 LYS A N 1
ATOM 628 C CA . LYS A 1 85 ? 5.415 6.391 7.145 1.00 96.44 85 LYS A CA 1
ATOM 629 C C . LYS A 1 85 ? 3.959 6.228 6.695 1.00 96.44 85 LYS A C 1
ATOM 631 O O . LYS A 1 85 ? 3.056 6.529 7.469 1.00 96.44 85 LYS A O 1
ATOM 636 N N . LEU A 1 86 ? 3.744 5.714 5.481 1.00 96.25 86 LEU A N 1
ATOM 637 C CA . LEU A 1 86 ? 2.419 5.464 4.911 1.00 96.25 86 LEU A CA 1
ATOM 638 C C . LEU A 1 86 ? 1.629 4.465 5.764 1.00 96.25 86 LEU A C 1
ATOM 640 O O . LEU A 1 86 ? 0.527 4.761 6.215 1.00 96.25 86 LEU A O 1
ATOM 644 N N . THR A 1 87 ? 2.213 3.302 6.046 1.00 96.12 87 THR A N 1
ATOM 645 C CA . THR A 1 87 ? 1.562 2.254 6.845 1.00 96.12 87 THR A CA 1
ATOM 646 C C . THR A 1 87 ? 1.318 2.673 8.286 1.00 96.12 87 THR A C 1
ATOM 648 O O . THR A 1 87 ? 0.322 2.262 8.874 1.00 96.12 87 THR A O 1
ATOM 651 N N . HIS A 1 88 ? 2.186 3.519 8.842 1.00 96.12 88 HIS A N 1
ATOM 652 C CA . HIS A 1 88 ? 2.005 4.055 10.186 1.00 96.12 88 HIS A CA 1
ATOM 653 C C . HIS A 1 88 ? 0.834 5.046 10.225 1.00 96.12 88 HIS A C 1
ATOM 655 O O . HIS A 1 88 ? -0.018 4.959 11.103 1.00 96.12 88 HIS A O 1
ATOM 661 N N . LEU A 1 89 ? 0.737 5.934 9.230 1.00 94.62 89 LEU A N 1
ATOM 662 C CA . LEU A 1 89 ? -0.374 6.878 9.095 1.00 94.62 89 LEU A CA 1
ATOM 663 C C . LEU A 1 89 ? -1.722 6.166 8.895 1.00 94.62 89 LEU A C 1
ATOM 665 O O . LEU A 1 89 ? -2.748 6.598 9.420 1.00 94.62 89 LEU A O 1
ATOM 669 N N . LEU A 1 90 ? -1.719 5.074 8.129 1.00 93.12 90 LEU A N 1
ATOM 670 C CA . LEU A 1 90 ? -2.921 4.318 7.784 1.00 93.12 90 LEU A CA 1
ATOM 671 C C . LEU A 1 90 ? -3.257 3.197 8.772 1.00 93.12 90 LEU A C 1
ATOM 673 O O . LEU A 1 90 ? -4.252 2.501 8.569 1.00 93.12 90 LEU A O 1
ATOM 677 N N . GLN A 1 91 ? -2.476 3.030 9.842 1.00 92.75 91 GLN A N 1
ATOM 678 C CA . GLN A 1 91 ? -2.633 1.948 10.815 1.00 92.75 91 GLN A CA 1
ATOM 679 C C . GLN A 1 91 ? -4.072 1.839 11.337 1.00 92.75 91 GLN A C 1
ATOM 681 O O . GLN A 1 91 ? -4.653 0.757 11.314 1.00 92.75 91 GLN A O 1
ATOM 686 N N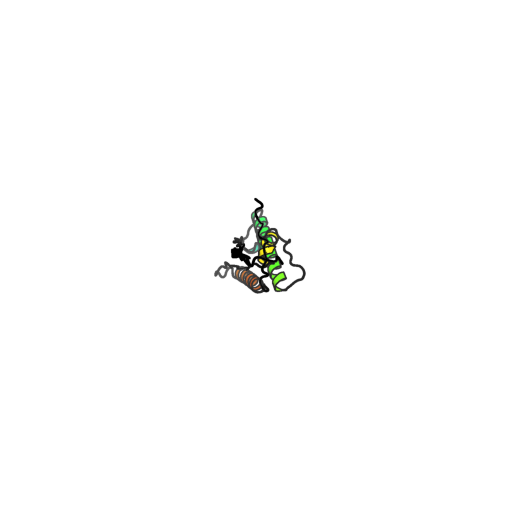 . ASP A 1 92 ? -4.681 2.958 11.728 1.00 86.88 92 ASP A N 1
ATOM 687 C CA . ASP A 1 92 ? -6.057 2.977 12.242 1.00 86.88 92 ASP A CA 1
ATOM 688 C C . ASP A 1 92 ? -7.098 2.563 11.193 1.00 86.88 92 ASP A C 1
ATOM 690 O O . ASP A 1 92 ? -8.134 1.993 11.524 1.00 86.88 92 ASP A O 1
ATOM 694 N N . SER A 1 93 ? -6.847 2.846 9.916 1.00 88.19 93 SER A N 1
ATOM 695 C CA . SER A 1 93 ? -7.812 2.573 8.846 1.00 88.19 93 SER A CA 1
ATOM 696 C C . SER A 1 93 ? -7.653 1.170 8.273 1.00 88.19 93 SER A C 1
ATOM 698 O O . SER A 1 93 ? -8.639 0.500 7.957 1.00 88.19 93 SER A O 1
ATOM 700 N N . ILE A 1 94 ? -6.420 0.678 8.184 1.00 88.31 94 ILE A N 1
ATOM 701 C CA . ILE A 1 94 ? -6.129 -0.657 7.662 1.00 88.31 94 ILE A CA 1
ATOM 702 C C . ILE A 1 94 ? -6.281 -1.714 8.762 1.00 88.31 94 ILE A C 1
ATOM 704 O O . ILE A 1 94 ? -6.891 -2.748 8.511 1.00 88.31 94 ILE A O 1
ATOM 708 N N . GLY A 1 95 ? -5.784 -1.433 9.967 1.00 84.06 95 GLY A N 1
ATOM 709 C CA . GLY A 1 95 ? -5.792 -2.346 11.112 1.00 84.06 95 GLY A CA 1
ATOM 710 C C . GLY A 1 95 ? -6.922 -2.149 12.119 1.00 84.06 95 GLY A C 1
ATOM 711 O O . GLY A 1 95 ? -7.138 -3.017 12.962 1.00 84.06 95 GLY A O 1
ATOM 712 N N . GLY A 1 96 ? -7.615 -1.008 12.080 1.00 81.56 96 GLY A N 1
ATOM 713 C CA . GLY A 1 96 ? -8.709 -0.696 12.999 1.00 81.56 96 GLY A CA 1
ATOM 714 C C . GLY A 1 96 ? -10.094 -1.100 12.488 1.00 81.56 96 GLY A C 1
ATOM 715 O O . GLY A 1 96 ? -10.266 -2.028 11.701 1.00 81.56 96 GLY A O 1
ATOM 716 N N . ASP A 1 97 ? -11.112 -0.377 12.946 1.00 81.06 97 ASP A N 1
ATOM 717 C CA . ASP A 1 97 ? -12.539 -0.661 12.735 1.00 81.06 97 ASP A CA 1
ATOM 718 C C . ASP A 1 97 ? -13.146 0.015 11.491 1.00 81.06 97 ASP A C 1
ATOM 720 O O . ASP A 1 97 ? -14.362 -0.018 11.291 1.00 81.06 97 ASP A O 1
ATOM 724 N N . ALA A 1 98 ? -12.317 0.613 10.631 1.00 84.88 98 ALA A N 1
ATOM 725 C CA . ALA A 1 98 ? -12.783 1.242 9.398 1.00 84.88 98 ALA A CA 1
ATOM 726 C C . ALA A 1 98 ? -13.296 0.207 8.370 1.00 84.88 98 ALA A C 1
ATOM 728 O O . ALA A 1 98 ? -13.245 -1.004 8.577 1.00 84.88 98 ALA A O 1
ATOM 729 N N . LYS A 1 99 ? -13.776 0.673 7.220 1.00 86.56 99 LYS A N 1
ATOM 730 C CA . LYS A 1 99 ? -13.867 -0.156 6.009 1.00 86.56 99 LYS A CA 1
ATOM 731 C C . LYS A 1 99 ? -12.711 0.230 5.095 1.00 86.56 99 LYS A C 1
ATOM 733 O O . LYS A 1 99 ? -12.372 1.408 5.024 1.00 86.56 99 LYS A O 1
ATOM 738 N N . LEU A 1 100 ? -12.126 -0.745 4.404 1.00 87.81 100 LEU A N 1
ATOM 739 C CA . LEU A 1 100 ? -11.085 -0.503 3.408 1.00 87.81 100 LEU A CA 1
ATOM 740 C C . LEU A 1 100 ? -11.625 -0.842 2.024 1.00 87.81 100 LEU A C 1
ATOM 742 O O . LEU A 1 100 ? -12.086 -1.956 1.790 1.00 87.81 100 LEU A O 1
ATOM 746 N N . LEU A 1 101 ? -11.546 0.134 1.128 1.00 91.56 101 LEU A N 1
ATOM 747 C CA . LEU A 1 101 ? -11.761 -0.031 -0.300 1.00 91.56 101 LEU A CA 1
ATOM 748 C C . LEU A 1 101 ? -10.436 0.275 -0.996 1.00 91.56 101 LEU A C 1
ATOM 750 O O . LEU A 1 101 ? -9.806 1.286 -0.695 1.00 91.56 101 LEU A O 1
ATOM 754 N N . VAL A 1 102 ? -10.030 -0.599 -1.910 1.00 92.88 102 VAL A N 1
ATOM 755 C CA . VAL A 1 102 ? -8.826 -0.439 -2.727 1.00 92.88 102 VAL A CA 1
ATOM 756 C C . VAL A 1 102 ? -9.252 -0.486 -4.186 1.00 92.88 102 VAL A C 1
ATOM 758 O O . VAL A 1 102 ? -9.942 -1.420 -4.592 1.00 92.88 102 VAL A O 1
ATOM 761 N N . MET A 1 103 ? -8.836 0.511 -4.961 1.00 95.00 103 MET A N 1
ATOM 762 C CA . MET A 1 103 ? -8.991 0.529 -6.413 1.00 95.00 103 MET A CA 1
ATOM 763 C C . MET A 1 103 ? -7.661 0.135 -7.046 1.00 95.00 103 MET A C 1
ATOM 765 O O . MET A 1 103 ? -6.617 0.661 -6.665 1.00 95.00 103 MET A O 1
ATOM 769 N N . LEU A 1 104 ? -7.698 -0.812 -7.981 1.00 95.44 104 LEU A N 1
ATOM 770 C CA . LEU A 1 104 ? -6.522 -1.222 -8.739 1.00 95.44 104 LEU A CA 1
ATOM 771 C C . LEU A 1 104 ? -6.591 -0.615 -10.134 1.00 95.44 104 LEU A C 1
ATOM 773 O O . LEU A 1 104 ? -7.481 -0.954 -10.913 1.00 95.44 104 LEU A O 1
ATOM 777 N N . CYS A 1 105 ? -5.635 0.251 -10.442 1.00 94.88 105 CYS A N 1
ATOM 778 C CA . CYS A 1 105 ? -5.473 0.842 -11.763 1.00 94.88 105 CYS A CA 1
ATOM 779 C C . CYS A 1 105 ? -4.417 0.035 -12.523 1.00 94.88 105 CYS A C 1
ATOM 781 O O . CYS A 1 105 ? -3.223 0.228 -12.313 1.00 94.88 105 CYS A O 1
ATOM 783 N N . ILE A 1 106 ? -4.860 -0.904 -13.359 1.00 94.88 106 ILE A N 1
ATOM 784 C CA . ILE A 1 106 ? -3.986 -1.787 -14.144 1.00 94.88 106 ILE A CA 1
ATOM 785 C C . ILE A 1 106 ? -4.057 -1.441 -15.631 1.00 94.88 106 ILE A C 1
ATOM 787 O O . ILE A 1 106 ? -5.069 -0.922 -16.104 1.00 94.88 106 ILE A O 1
ATOM 791 N N . SER A 1 107 ? -2.990 -1.744 -16.370 1.00 93.62 107 SER A N 1
ATOM 792 C CA . SER A 1 107 ? -2.946 -1.538 -17.818 1.00 93.62 107 SER A CA 1
ATOM 793 C C . SER A 1 107 ? -3.383 -2.805 -18.564 1.00 93.62 107 SER A C 1
ATOM 795 O O . SER A 1 107 ? -2.956 -3.895 -18.186 1.00 93.62 107 SER A O 1
ATOM 797 N N . PRO A 1 108 ? -4.196 -2.702 -19.633 1.00 94.56 108 PRO A N 1
ATOM 798 C CA . PRO A 1 108 ? -4.553 -3.853 -20.464 1.00 94.56 108 PRO A CA 1
ATOM 799 C C . PRO A 1 108 ? -3.437 -4.270 -21.440 1.00 94.56 108 PRO A C 1
ATOM 801 O O . PRO A 1 108 ? -3.562 -5.291 -22.111 1.00 94.56 108 PRO A O 1
ATOM 804 N N . ASP A 1 109 ? -2.364 -3.483 -21.556 1.00 95.19 109 ASP A N 1
ATOM 805 C CA . ASP A 1 109 ? -1.281 -3.717 -22.512 1.00 95.19 109 ASP A CA 1
ATOM 806 C C . ASP A 1 109 ? -0.423 -4.937 -22.144 1.00 95.19 109 ASP A C 1
ATOM 808 O O . ASP A 1 109 ? 0.064 -5.068 -21.018 1.00 95.19 109 ASP A O 1
ATOM 812 N N . GLN A 1 110 ? -0.112 -5.764 -23.148 1.00 94.44 110 GLN A N 1
ATOM 813 C CA . GLN A 1 110 ? 0.676 -6.994 -22.991 1.00 94.44 110 GLN A CA 1
ATOM 814 C C . GLN A 1 110 ? 2.053 -6.757 -22.338 1.00 94.44 110 GLN A C 1
ATOM 816 O O . GLN A 1 110 ? 2.538 -7.585 -21.567 1.00 94.44 110 GLN A O 1
ATOM 821 N N . LYS A 1 111 ? 2.684 -5.612 -22.625 1.00 91.69 111 LYS A N 1
ATOM 822 C CA . LYS A 1 111 ? 3.985 -5.224 -22.049 1.00 91.69 111 LYS A CA 1
ATOM 823 C C . LYS A 1 111 ? 3.956 -5.022 -20.528 1.00 91.69 111 LYS A C 1
ATOM 825 O O . LYS A 1 111 ? 5.019 -5.060 -19.923 1.00 91.69 111 LYS A O 1
ATOM 830 N N . TYR A 1 112 ? 2.776 -4.830 -19.930 1.00 91.75 112 TYR A N 1
ATOM 831 C CA . TYR A 1 112 ? 2.591 -4.598 -18.492 1.00 91.75 112 TYR A CA 1
ATOM 832 C C . TYR A 1 112 ? 1.860 -5.749 -17.786 1.00 91.75 112 TYR A C 1
ATOM 834 O O . TYR A 1 112 ? 1.284 -5.564 -16.708 1.00 91.75 112 TYR A O 1
ATOM 842 N N . LEU A 1 113 ? 1.819 -6.944 -18.390 1.00 92.75 113 LEU A N 1
ATOM 843 C CA . LEU A 1 113 ? 1.153 -8.091 -17.767 1.00 92.75 113 LEU A CA 1
ATOM 844 C C . LEU A 1 113 ? 1.766 -8.454 -16.416 1.00 92.75 113 LEU A C 1
ATOM 846 O O . LEU A 1 113 ? 1.031 -8.774 -15.484 1.00 92.75 113 LEU A O 1
ATOM 850 N N . THR A 1 114 ? 3.093 -8.399 -16.297 1.00 91.31 114 THR A N 1
ATOM 851 C CA . THR A 1 114 ? 3.798 -8.751 -15.060 1.00 91.31 114 THR A CA 1
ATOM 852 C C . THR A 1 114 ? 3.360 -7.846 -13.910 1.00 91.31 114 THR A C 1
ATOM 854 O O . THR A 1 114 ? 2.975 -8.334 -12.848 1.00 91.31 114 THR A O 1
ATOM 857 N N . GLU A 1 115 ? 3.348 -6.535 -14.133 1.00 91.44 115 GLU A N 1
ATOM 858 C CA . GLU A 1 115 ? 2.897 -5.524 -13.179 1.00 91.44 115 GLU A CA 1
ATOM 859 C C . GLU A 1 115 ? 1.410 -5.701 -12.860 1.00 91.44 115 GLU A C 1
ATOM 861 O O . GLU A 1 115 ? 1.018 -5.688 -11.695 1.00 91.44 115 GLU A O 1
ATOM 866 N N . SER A 1 116 ? 0.585 -5.961 -13.876 1.00 94.38 116 SER A N 1
ATOM 867 C CA . SER A 1 116 ? -0.855 -6.173 -13.698 1.00 94.38 116 SER A CA 1
ATOM 868 C C . SER A 1 116 ? -1.153 -7.391 -12.817 1.00 94.38 116 SER A C 1
ATOM 870 O O . SER A 1 116 ? -1.985 -7.314 -11.910 1.00 94.38 116 SER A O 1
ATOM 872 N N . VAL A 1 117 ? -0.435 -8.503 -13.010 1.00 94.31 117 VAL A N 1
ATOM 873 C CA . VAL A 1 117 ? -0.543 -9.699 -12.156 1.00 94.31 117 VAL A CA 1
ATOM 874 C C . VAL A 1 117 ? -0.104 -9.392 -10.722 1.00 94.31 117 VAL A C 1
ATOM 876 O O . VAL A 1 117 ? -0.769 -9.817 -9.774 1.00 94.31 117 VAL A O 1
ATOM 879 N N . GLN A 1 118 ? 0.964 -8.613 -10.533 1.00 92.50 118 GLN A N 1
ATOM 880 C CA . GLN A 1 118 ? 1.407 -8.187 -9.201 1.00 92.50 118 GLN A CA 1
ATOM 881 C C . GLN A 1 118 ? 0.346 -7.330 -8.492 1.00 92.50 118 GLN A C 1
ATOM 883 O O . GLN A 1 118 ? 0.025 -7.592 -7.326 1.00 92.50 118 GLN A O 1
ATOM 888 N N . SER A 1 119 ? -0.260 -6.362 -9.188 1.00 94.31 119 SER A N 1
ATOM 889 C CA . SER A 1 119 ? -1.355 -5.540 -8.656 1.00 94.31 119 SER A CA 1
ATOM 890 C C . SER A 1 119 ? -2.583 -6.382 -8.285 1.00 94.31 119 SER A C 1
ATOM 892 O O . SER A 1 119 ? -3.182 -6.170 -7.229 1.00 94.31 119 SER A O 1
ATOM 894 N N . LEU A 1 120 ? -2.939 -7.391 -9.087 1.00 95.31 120 LEU A N 1
ATOM 895 C CA . LEU A 1 120 ? -4.025 -8.327 -8.761 1.00 95.31 120 LEU A CA 1
ATOM 896 C C . LEU A 1 120 ? -3.701 -9.196 -7.535 1.00 95.31 120 LEU A C 1
ATOM 898 O O . LEU A 1 120 ? -4.569 -9.426 -6.686 1.00 95.31 120 LEU A O 1
ATOM 902 N N . GLY A 1 121 ? -2.448 -9.633 -7.387 1.00 93.50 121 GLY A N 1
ATOM 903 C CA . GLY A 1 121 ? -1.973 -10.325 -6.187 1.00 93.50 121 GLY A CA 1
ATOM 904 C C . GLY A 1 121 ? -2.076 -9.452 -4.931 1.00 93.50 121 GLY A C 1
ATOM 905 O O . GLY A 1 121 ? -2.487 -9.921 -3.866 1.00 93.50 121 GLY A O 1
ATOM 906 N N . PHE A 1 122 ? -1.778 -8.155 -5.049 1.00 93.31 122 PHE A N 1
ATOM 907 C CA . PHE A 1 122 ? -2.030 -7.180 -3.986 1.00 93.31 122 PHE A CA 1
ATOM 908 C C . PHE A 1 122 ? -3.525 -7.060 -3.655 1.00 93.31 122 PHE A C 1
ATOM 910 O O . PHE A 1 122 ? -3.896 -7.173 -2.486 1.00 93.31 122 PHE A O 1
ATOM 917 N N . GLY A 1 123 ? -4.397 -6.916 -4.659 1.00 94.12 123 GLY A N 1
ATOM 918 C CA . GLY A 1 123 ? -5.851 -6.866 -4.453 1.00 94.12 123 GLY A CA 1
ATOM 919 C C . GLY A 1 123 ? -6.416 -8.111 -3.780 1.00 94.12 123 GLY A C 1
ATOM 920 O O . GLY A 1 123 ? -7.289 -8.011 -2.919 1.00 94.12 123 GLY A O 1
ATOM 921 N N . THR A 1 124 ? -5.881 -9.283 -4.120 1.00 92.31 124 THR A N 1
ATOM 922 C CA . THR A 1 124 ? -6.262 -10.555 -3.495 1.00 92.31 124 THR A CA 1
ATOM 923 C C . THR A 1 124 ? -5.941 -10.548 -2.001 1.00 92.31 124 THR A C 1
ATOM 925 O O . THR A 1 124 ? -6.815 -10.855 -1.191 1.00 92.31 124 THR A O 1
ATOM 928 N N . ARG A 1 125 ? -4.733 -10.110 -1.616 1.00 90.12 125 ARG A N 1
ATOM 929 C CA . ARG A 1 125 ? -4.358 -9.943 -0.200 1.00 90.12 125 ARG A CA 1
ATOM 930 C C . ARG A 1 125 ? -5.233 -8.908 0.504 1.00 90.12 125 ARG A C 1
ATOM 932 O O . ARG A 1 125 ? -5.729 -9.170 1.594 1.00 90.12 125 ARG A O 1
ATOM 939 N N . ALA A 1 126 ? -5.483 -7.764 -0.133 1.00 92.06 126 ALA A N 1
ATOM 940 C CA . ALA A 1 126 ? -6.346 -6.721 0.419 1.00 92.06 126 ALA A CA 1
ATOM 941 C C . ALA A 1 126 ? -7.776 -7.230 0.679 1.00 92.06 126 ALA A C 1
ATOM 943 O O . ALA A 1 126 ? -8.358 -6.940 1.722 1.00 92.06 126 ALA A O 1
ATOM 944 N N . ARG A 1 127 ? -8.326 -8.036 -0.238 1.00 90.88 127 ARG A N 1
ATOM 945 C CA . ARG A 1 127 ? -9.651 -8.661 -0.109 1.00 90.88 127 ARG A CA 1
ATOM 946 C C . ARG A 1 127 ? -9.725 -9.663 1.046 1.00 90.88 127 ARG A C 1
ATOM 948 O O . ARG A 1 127 ? -10.790 -9.812 1.638 1.00 90.88 127 ARG A O 1
ATOM 955 N N . GLN A 1 128 ? -8.632 -10.358 1.353 1.00 88.50 128 GLN A N 1
ATOM 956 C CA . GLN A 1 128 ? -8.578 -11.358 2.426 1.00 88.50 128 GLN A CA 1
ATOM 957 C C . GLN A 1 128 ? -8.512 -10.749 3.831 1.00 88.50 128 GLN A C 1
ATOM 959 O O . GLN A 1 128 ? -8.640 -11.479 4.812 1.00 88.50 128 GLN A O 1
ATOM 964 N N . VAL A 1 129 ? -8.355 -9.428 3.953 1.00 87.75 129 VAL A N 1
ATOM 965 C CA . VAL A 1 129 ? -8.429 -8.727 5.238 1.00 87.75 129 VAL A CA 1
ATOM 966 C C . VAL A 1 129 ? -9.864 -8.794 5.770 1.00 87.75 129 VAL A C 1
ATOM 968 O O . VAL A 1 129 ? -10.708 -7.940 5.491 1.00 87.75 129 VAL A O 1
ATOM 971 N N . GLN A 1 130 ? -10.150 -9.844 6.538 1.00 73.69 130 GLN A N 1
ATOM 972 C CA . GLN A 1 130 ? -11.435 -10.042 7.196 1.00 73.69 130 GLN A CA 1
ATOM 973 C C . GLN A 1 130 ? -11.534 -9.134 8.420 1.00 73.69 130 GLN A C 1
ATOM 975 O O . GLN A 1 130 ? -10.645 -9.108 9.270 1.00 73.69 130 GLN A O 1
ATOM 980 N N . ARG A 1 131 ? -12.636 -8.390 8.523 1.00 72.44 131 ARG A N 1
ATOM 981 C CA . ARG A 1 131 ? -12.918 -7.536 9.681 1.00 72.44 131 ARG A CA 1
ATOM 982 C C . ARG A 1 131 ? -14.018 -8.171 10.521 1.00 72.44 131 ARG A C 1
ATOM 984 O O . ARG A 1 131 ? -15.057 -8.564 9.996 1.00 72.44 131 ARG A O 1
ATOM 991 N N . GLY A 1 132 ? -13.778 -8.256 11.828 1.00 66.12 132 GLY A N 1
ATOM 992 C CA . GLY A 1 132 ? -14.802 -8.623 12.803 1.00 66.12 132 GLY A CA 1
ATOM 993 C C . GLY A 1 132 ? -15.870 -7.533 12.957 1.00 66.12 132 GLY A C 1
ATOM 994 O O . GLY A 1 132 ? -15.830 -6.490 12.303 1.00 66.12 132 GLY A O 1
ATOM 995 N N . GLN A 1 133 ? -16.835 -7.759 13.850 1.00 61.59 133 GLN A N 1
ATOM 996 C CA . GLN A 1 133 ? -17.909 -6.794 14.100 1.00 61.59 133 GLN A CA 1
ATOM 997 C C . GLN A 1 133 ? -17.362 -5.438 14.581 1.00 61.59 133 GLN A C 1
ATOM 999 O O . GLN A 1 133 ? -16.484 -5.374 15.446 1.00 61.59 133 GLN A O 1
ATOM 1004 N N . VAL A 1 134 ? -17.916 -4.346 14.043 1.00 66.06 134 VAL A N 1
ATOM 1005 C CA . VAL A 1 134 ? -17.546 -2.974 14.423 1.00 66.06 134 VAL A CA 1
ATOM 1006 C C . VAL A 1 134 ? -17.880 -2.745 15.897 1.00 66.06 134 VAL A C 1
ATOM 1008 O O . VAL A 1 134 ? -19.044 -2.793 16.302 1.00 66.06 134 VAL A O 1
ATOM 1011 N N . LYS A 1 135 ? -16.860 -2.453 16.709 1.00 6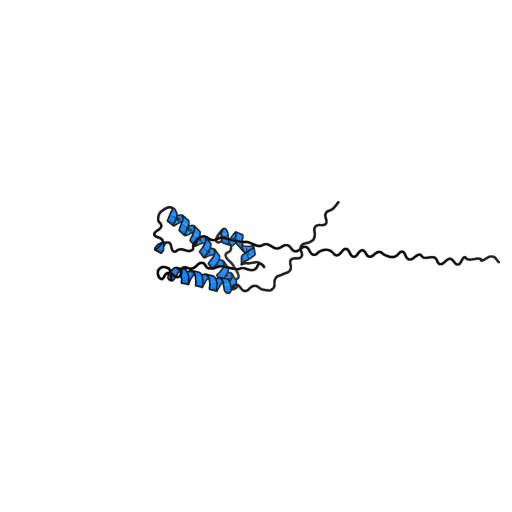5.62 135 LYS A N 1
ATOM 1012 C CA . LYS A 1 135 ? -17.046 -2.092 18.118 1.00 65.62 135 LYS A CA 1
ATOM 1013 C C . LYS A 1 135 ? -17.572 -0.657 18.195 1.00 65.62 135 LYS A C 1
ATOM 1015 O O . LYS A 1 135 ? -16.886 0.281 17.803 1.00 65.62 135 LYS A O 1
ATOM 1020 N N . LYS A 1 136 ? -18.789 -0.462 18.714 1.00 61.75 136 LYS A N 1
ATOM 1021 C CA . LYS A 1 136 ? -19.346 0.883 18.939 1.00 61.75 136 LYS A CA 1
ATOM 1022 C C . LYS A 1 136 ? -18.527 1.596 20.020 1.00 61.75 136 LYS A C 1
ATOM 1024 O O . LYS A 1 136 ? -18.620 1.248 21.193 1.00 61.75 136 LYS A O 1
ATOM 1029 N N . LYS A 1 137 ? -17.729 2.597 19.637 1.00 63.72 137 LYS A N 1
ATOM 1030 C CA . LYS A 1 137 ? -17.062 3.489 20.595 1.00 63.72 137 LYS A CA 1
ATOM 1031 C C . LYS A 1 137 ? -18.080 4.513 21.103 1.00 63.72 137 LYS A C 1
ATOM 1033 O O . LYS A 1 137 ? -18.495 5.396 20.356 1.00 63.72 137 LYS A O 1
ATOM 1038 N N . ASN A 1 138 ? -18.499 4.390 22.363 1.00 56.50 138 ASN A N 1
ATOM 1039 C CA . ASN A 1 138 ? -19.289 5.427 23.027 1.00 56.50 138 ASN A CA 1
ATOM 1040 C C . ASN A 1 138 ? -18.363 6.603 23.349 1.00 56.50 138 ASN A C 1
ATOM 1042 O O . ASN A 1 138 ? -17.529 6.508 24.246 1.00 56.50 138 ASN A O 1
ATOM 1046 N N . PHE A 1 139 ? -18.495 7.706 22.617 1.00 58.78 139 PHE A N 1
ATOM 1047 C CA . PHE A 1 139 ? -17.825 8.945 22.993 1.00 58.78 139 PHE A CA 1
ATOM 1048 C C . PHE A 1 139 ? -18.618 9.607 24.127 1.00 58.78 139 PHE A C 1
ATOM 1050 O O . PHE A 1 139 ? -19.811 9.865 23.943 1.00 58.78 139 PHE A O 1
ATOM 1057 N N . PRO A 1 140 ? -18.004 9.887 25.291 1.00 53.16 140 PRO A N 1
ATOM 1058 C CA . PRO A 1 140 ? -18.662 10.681 26.315 1.00 53.16 140 PRO A CA 1
ATOM 1059 C C . PRO A 1 140 ? -18.929 12.077 25.743 1.00 53.16 140 PRO A C 1
ATOM 1061 O O . PRO A 1 140 ? -18.022 12.749 25.246 1.00 53.16 140 PRO A O 1
ATOM 1064 N N . VAL A 1 141 ? -20.195 12.493 25.770 1.00 54.84 141 VAL A N 1
ATOM 1065 C CA . VAL A 1 141 ? -20.586 13.861 25.425 1.00 54.84 141 VAL A CA 1
ATOM 1066 C C . VAL A 1 141 ? -19.968 14.764 26.487 1.00 54.84 141 VAL A C 1
ATOM 1068 O O . VAL A 1 141 ? -20.355 14.686 27.651 1.00 54.84 141 VAL A O 1
ATOM 1071 N N . GLN A 1 142 ? -18.984 15.584 26.114 1.00 56.25 142 GLN A N 1
ATOM 1072 C CA . GLN A 1 142 ? -18.467 16.606 27.021 1.00 56.25 142 GLN A CA 1
ATOM 1073 C C . GLN A 1 142 ? -19.604 17.588 27.313 1.00 56.25 142 GLN A C 1
ATOM 1075 O O . GLN A 1 142 ? -20.056 18.307 26.419 1.00 56.25 142 GLN A O 1
ATOM 1080 N N . SER A 1 143 ? -20.103 17.593 28.550 1.00 48.81 143 SER A N 1
ATOM 1081 C CA . SER A 1 143 ? -21.016 18.635 29.006 1.00 48.81 143 SER A CA 1
ATOM 1082 C C . SER A 1 143 ? -20.246 19.949 29.001 1.00 48.81 143 SER A C 1
ATOM 1084 O O . SER A 1 143 ? -19.251 20.079 29.716 1.00 48.81 143 SER A O 1
ATOM 1086 N N . LYS A 1 144 ? -20.688 20.921 28.200 1.00 44.78 144 LYS A N 1
ATOM 1087 C CA . LYS A 1 144 ? -20.237 22.304 28.358 1.00 44.78 144 LYS A CA 1
ATOM 1088 C C . LYS A 1 144 ?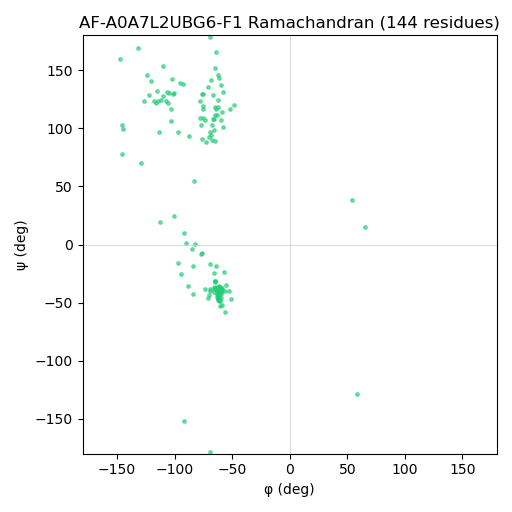 -20.635 22.749 29.767 1.00 44.78 144 LYS A C 1
ATOM 1090 O O . LYS A 1 144 ? -21.823 22.911 30.034 1.00 44.78 144 LYS A O 1
ATOM 1095 N N . ALA A 1 145 ? -19.660 22.870 30.664 1.00 47.50 145 ALA A N 1
ATOM 1096 C CA . ALA A 1 145 ? -19.843 23.597 31.911 1.00 47.50 145 ALA A CA 1
ATOM 1097 C C . ALA A 1 145 ? -20.037 25.076 31.547 1.00 47.50 145 ALA A C 1
ATOM 1099 O O . ALA A 1 145 ? -19.302 25.606 30.711 1.00 47.50 145 ALA A O 1
ATOM 1100 N N . LYS A 1 146 ? -21.108 25.656 32.085 1.00 39.09 146 LYS A N 1
ATOM 1101 C CA . LYS A 1 146 ? -21.513 27.049 31.910 1.00 39.09 146 LYS A CA 1
ATOM 1102 C C . LYS A 1 146 ? -20.705 27.944 32.840 1.00 39.09 146 LYS A C 1
ATOM 1104 O O . LYS A 1 146 ? -20.429 27.476 33.966 1.00 39.09 146 LYS A O 1
#

Organism: Balaeniceps rex (NCBI:txid33584)

Nearest PDB structures (foldseek):
  7lxr-assembly2_B  TM=9.275E-01  e=1.335E-05  Drosophila melanogaster
  3j8y-assembly1_K  TM=9.519E-01  e=2.741E-05  Homo sapiens
  3cob-assembly1_A  TM=8.301E-01  e=2.454E-05  unclassified
  3kin-assembly1_B  TM=9.422E-01  e=1.093E-04  Rattus norvegicus
  2kin-assembly1_B  TM=9.306E-01  e=1.611E-04  Rattus norvegicus

Solvent-accessible surface area (backbone atoms only — not comparable to full-atom values): 9821 Å² total; per-residue (Å²): 142,86,86,87,82,82,88,75,92,75,81,79,78,75,82,81,80,79,77,77,73,77,76,76,83,83,82,86,86,87,87,86,88,81,88,76,81,74,80,76,55,64,89,78,66,72,57,56,74,71,57,34,54,50,52,51,54,49,41,49,39,53,50,35,42,50,50,31,33,39,25,54,41,68,64,47,95,71,60,58,33,78,72,24,72,64,31,47,72,40,34,61,48,76,72,46,77,54,82,82,85,84,86,84,91,67,62,92,50,79,93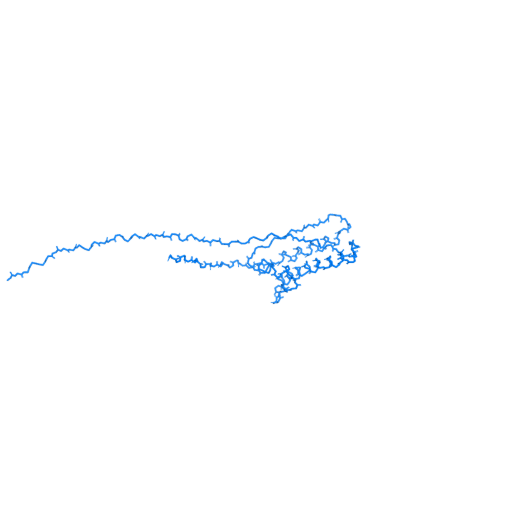,38,46,71,59,33,52,50,54,50,54,47,51,52,34,55,67,49,49,78,76,78,84,74,76,83,78,82,73,81,79,79,75,81,81,130

Foldseek 3Di:
DDDDDDDDPDPDDDPPPPPPPPPPQDDDDDDDDDDADDLDDCVLVVDDDPVSVVNVLSNQLVVLVLQQLQCLLVVPPDRPQVSDPNSVVCVCQLVHQHDDDDDQDADPDPSCVVVRVVSVVSVVSNVSNDDDDRDDDRDPDPPPDD

Mean predicted aligned error: 11.91 Å

Secondary structure (DSSP, 8-state):
-----------------------------------------HHHH---HHHHHHHHHHHHHHHHHHHHHHHHHTT-S---GGGSHHHHHTHHHHTSSS----------SGGGHHHHHHHHHHHHHHHT----PPP-----------

Sequence (146 aa):
MRDNKSTSSSRASSPVQLEATEKLKQVKTRLQLVDLAGSECVGMSGVTGAALRETSFINRSLSALADVLGAIAEQRSHVPYRNSKLTHLLQDSIGGDAKLLVMLCISPDQKYLTESVQSLGFGTRARQVQRGQVKKKNFPVQSKAK

pLDDT: mean 81.03, std 17.95, range [39.09, 97.5]

InterPro domains:
  IPR001752 Kinesin motor domain [PF00225] (9-129)
  IPR001752 Kinesin motor domain [PR00380] (30-48)
  IPR001752 Kinesin motor domain [PR00380] (79-100)
  IPR001752 Kinesin motor domain [PS50067] (1-129)
  IPR001752 Kinesin motor domain [SM00129] (1-137)
  IPR027417 P-loop containing nucleoside triphosphate hydrolase [SSF52540] (17-135)
  IPR027640 Kinesin-like protein [PTHR47972] (4-137)
  IPR036961 Kinesin motor domain superfamily [G3DSA:3.40.850.10] (1-146)

Radius of gyration: 30.76 Å; Cα contacts (8 Å, |Δi|>4): 89; chains: 1; bounding box: 85×41×99 Å